Protein AF-A0A951HEY8-F1 (afdb_monomer_lite)

pLDDT: mean 88.31, std 10.32, range [35.22, 95.5]

Structure (mmCIF, N/CA/C/O backbone):
data_AF-A0A951HEY8-F1
#
_entry.id   AF-A0A951HEY8-F1
#
loop_
_atom_site.group_PDB
_atom_site.id
_atom_site.type_symbol
_atom_site.label_atom_id
_atom_site.label_alt_id
_atom_site.label_comp_id
_atom_site.label_asym_id
_atom_site.label_entity_id
_atom_site.label_seq_id
_atom_site.pdbx_PDB_ins_code
_atom_site.Cartn_x
_atom_site.Cartn_y
_atom_site.Cartn_z
_atom_site.occupancy
_atom_site.B_iso_or_equiv
_atom_site.auth_seq_id
_atom_site.auth_comp_id
_atom_site.auth_asym_id
_atom_site.auth_atom_id
_atom_site.pdbx_PDB_model_num
ATOM 1 N N . MET A 1 1 ? -25.423 15.970 8.622 1.00 35.22 1 MET A N 1
ATOM 2 C CA . MET A 1 1 ? -23.977 15.706 8.778 1.00 35.22 1 MET A CA 1
ATOM 3 C C . MET A 1 1 ? -23.556 14.853 7.599 1.00 35.22 1 MET A C 1
ATOM 5 O O . MET A 1 1 ? -24.194 13.835 7.376 1.00 35.22 1 MET A O 1
ATOM 9 N N . ALA A 1 2 ? -22.608 15.305 6.779 1.00 36.78 2 ALA A N 1
ATOM 10 C CA . ALA A 1 2 ? -22.189 14.541 5.608 1.00 36.78 2 ALA A CA 1
ATOM 11 C C . ALA A 1 2 ? -21.497 13.254 6.078 1.00 36.78 2 ALA A C 1
ATOM 13 O O . ALA A 1 2 ? -20.436 13.315 6.695 1.00 36.78 2 ALA A O 1
ATOM 14 N N . THR A 1 3 ? -22.119 12.103 5.829 1.00 42.56 3 THR A N 1
ATOM 15 C CA . THR A 1 3 ? -21.494 10.788 5.981 1.00 42.56 3 THR A CA 1
ATOM 16 C C . THR A 1 3 ? -20.300 10.747 5.042 1.00 42.56 3 THR A C 1
ATOM 18 O O . THR A 1 3 ? -20.460 10.650 3.825 1.00 42.56 3 THR A O 1
ATOM 21 N N . LYS A 1 4 ? -19.099 10.921 5.595 1.00 55.62 4 LYS A N 1
ATOM 22 C CA . LYS A 1 4 ? -17.858 10.828 4.835 1.00 55.62 4 LYS A CA 1
ATOM 23 C C . LYS A 1 4 ? -17.762 9.385 4.344 1.00 55.62 4 LYS A C 1
ATOM 25 O O . LYS A 1 4 ? -17.598 8.481 5.154 1.00 55.62 4 LYS A O 1
ATOM 30 N N . ALA A 1 5 ? -17.970 9.176 3.046 1.00 67.81 5 ALA A N 1
ATOM 31 C CA . ALA A 1 5 ? -17.919 7.846 2.458 1.00 67.81 5 ALA A CA 1
ATOM 32 C C . ALA A 1 5 ? -16.547 7.228 2.754 1.00 67.81 5 ALA A C 1
ATOM 34 O O . ALA A 1 5 ? -15.513 7.859 2.518 1.00 67.81 5 ALA A O 1
ATOM 35 N N . LEU A 1 6 ? -16.550 6.025 3.324 1.00 75.81 6 LEU A N 1
ATOM 36 C CA . LEU A 1 6 ? -15.333 5.263 3.560 1.00 75.81 6 LEU A CA 1
ATOM 37 C C . LEU A 1 6 ? -14.689 4.937 2.209 1.00 75.81 6 LEU A C 1
ATOM 39 O O . LEU A 1 6 ? -15.367 4.560 1.256 1.00 75.81 6 LEU A O 1
ATOM 43 N N . SER A 1 7 ? -13.372 5.110 2.110 1.00 81.31 7 SER A N 1
ATOM 44 C CA . SER A 1 7 ? -12.638 4.883 0.859 1.00 81.31 7 SER A CA 1
ATOM 45 C C . SER A 1 7 ? -12.544 3.395 0.474 1.00 81.31 7 SER A C 1
ATOM 47 O O . SER A 1 7 ? -12.263 3.085 -0.688 1.00 81.31 7 SER A O 1
ATOM 49 N N . PHE A 1 8 ? -12.757 2.482 1.429 1.00 89.62 8 PHE A N 1
ATOM 50 C CA . PHE A 1 8 ? -12.626 1.031 1.265 1.00 89.62 8 PHE A CA 1
ATOM 51 C C . PHE A 1 8 ? -13.694 0.291 2.065 1.00 89.62 8 PHE A C 1
ATOM 53 O O . PHE A 1 8 ? -14.020 0.703 3.180 1.00 89.62 8 PHE A O 1
ATOM 60 N N . ASP A 1 9 ? -14.161 -0.829 1.521 1.00 90.50 9 ASP A N 1
ATOM 61 C CA . ASP A 1 9 ? -15.157 -1.684 2.160 1.00 90.50 9 ASP A CA 1
ATOM 62 C C . ASP A 1 9 ? -14.533 -2.966 2.724 1.00 90.50 9 ASP A C 1
ATOM 64 O O . ASP A 1 9 ? -13.424 -3.378 2.368 1.00 90.50 9 ASP A O 1
ATOM 68 N N . VAL A 1 10 ? -15.256 -3.624 3.631 1.00 93.06 10 VAL A N 1
ATOM 69 C CA . VAL A 1 10 ? -14.845 -4.929 4.156 1.00 93.06 10 VAL A CA 1
ATOM 70 C C . VAL A 1 10 ? -14.821 -5.954 3.025 1.00 93.06 10 VAL A C 1
ATOM 72 O O . VAL A 1 10 ? -15.786 -6.117 2.286 1.00 93.06 10 VAL A O 1
ATOM 75 N N . GLY A 1 11 ? -13.711 -6.677 2.912 1.00 92.31 11 GLY A N 1
ATOM 76 C CA . GLY A 1 11 ? -13.469 -7.647 1.854 1.00 92.31 11 GLY A CA 1
ATOM 77 C C . GLY A 1 11 ? -12.631 -7.112 0.695 1.00 92.31 11 GLY A C 1
ATOM 78 O O . GLY A 1 11 ? -12.090 -7.949 -0.033 1.00 92.31 11 GLY A O 1
ATOM 79 N N . ASP A 1 12 ? -12.457 -5.791 0.568 1.00 92.62 12 ASP A N 1
ATOM 80 C CA . ASP A 1 12 ? -11.638 -5.185 -0.485 1.00 92.62 12 ASP A CA 1
ATOM 81 C C . ASP A 1 12 ? -10.166 -5.593 -0.368 1.00 92.62 12 ASP A C 1
ATOM 83 O O . ASP A 1 12 ? -9.586 -5.673 0.721 1.00 92.62 12 ASP A O 1
ATOM 87 N N . TYR A 1 13 ? -9.535 -5.788 -1.526 1.00 93.44 13 TYR A N 1
ATOM 88 C CA . TYR A 1 13 ? -8.087 -5.897 -1.626 1.00 93.44 13 TYR A CA 1
ATOM 89 C C . TYR A 1 13 ? -7.462 -4.512 -1.782 1.00 93.44 13 TYR A C 1
ATOM 91 O O . TYR A 1 13 ? -7.841 -3.718 -2.649 1.00 93.44 13 TYR A O 1
ATOM 99 N N . VAL A 1 14 ? -6.456 -4.246 -0.957 1.00 93.38 14 VAL A N 1
ATOM 100 C CA . VAL A 1 14 ? -5.753 -2.967 -0.893 1.00 93.38 14 VAL A CA 1
ATOM 101 C C . VAL A 1 14 ? -4.252 -3.177 -0.981 1.00 93.38 14 VAL A C 1
ATOM 103 O O . VAL A 1 14 ? -3.721 -4.205 -0.568 1.00 93.38 14 VAL A O 1
ATOM 106 N N . VAL A 1 15 ? -3.549 -2.184 -1.508 1.00 92.88 15 VAL A N 1
ATOM 107 C CA . VAL A 1 15 ? -2.090 -2.128 -1.503 1.00 92.88 15 VAL A CA 1
ATOM 108 C C . VAL A 1 15 ? -1.655 -1.173 -0.407 1.00 92.88 15 VAL A C 1
ATOM 110 O O . VAL A 1 15 ? -2.048 -0.004 -0.412 1.00 92.88 15 VAL A O 1
ATOM 113 N N . TYR A 1 16 ? -0.818 -1.660 0.501 1.00 91.94 16 TYR A N 1
ATOM 114 C CA . TYR A 1 16 ? -0.153 -0.851 1.512 1.00 91.94 16 TYR A CA 1
ATOM 115 C C . TYR A 1 16 ? 1.345 -0.746 1.182 1.00 91.94 16 TYR A C 1
ATOM 117 O O . TYR A 1 16 ? 1.982 -1.777 0.928 1.00 91.94 16 TYR A O 1
ATOM 125 N N . PRO A 1 17 ? 1.938 0.464 1.163 1.00 88.88 17 PRO A N 1
ATOM 126 C CA . PRO A 1 17 ? 3.358 0.624 0.862 1.00 88.88 17 PRO A CA 1
ATOM 127 C C . PRO A 1 17 ? 4.238 -0.244 1.771 1.00 88.88 17 PRO A C 1
ATOM 129 O O . PRO A 1 17 ? 3.962 -0.386 2.957 1.00 88.88 17 PRO A O 1
ATOM 132 N N . LYS A 1 18 ? 5.310 -0.825 1.223 1.00 85.50 18 LYS A N 1
ATOM 133 C CA . LYS A 1 18 ? 6.223 -1.793 1.876 1.00 85.50 18 LYS A CA 1
ATOM 134 C C . LYS A 1 18 ? 5.661 -3.203 2.114 1.00 85.50 18 LYS A C 1
ATOM 136 O O . LYS A 1 18 ? 6.407 -4.149 1.899 1.00 85.50 18 LYS A O 1
ATOM 141 N N . HIS A 1 19 ? 4.387 -3.356 2.484 1.00 89.25 19 HIS A N 1
ATOM 142 C CA . HIS A 1 19 ? 3.788 -4.671 2.806 1.00 89.25 19 HIS A CA 1
ATOM 143 C C . HIS A 1 19 ? 3.031 -5.322 1.637 1.00 89.25 19 HIS A C 1
ATOM 145 O O . HIS A 1 19 ? 2.741 -6.518 1.651 1.00 89.25 19 HIS A O 1
ATOM 151 N N . GLY A 1 20 ? 2.740 -4.559 0.582 1.00 89.81 20 GLY A N 1
ATOM 152 C CA . GLY A 1 20 ? 2.117 -5.079 -0.630 1.00 89.81 20 GLY A CA 1
ATOM 153 C C . GLY A 1 20 ? 0.609 -5.256 -0.484 1.00 89.81 20 GLY A C 1
ATOM 154 O O . GLY A 1 20 ? -0.073 -4.380 0.044 1.00 89.81 20 GLY A O 1
ATOM 155 N N . VAL A 1 21 ? 0.077 -6.353 -1.025 1.00 93.06 21 VAL A N 1
ATOM 156 C CA . VAL A 1 21 ? -1.370 -6.591 -1.092 1.00 93.06 21 VAL A CA 1
ATOM 157 C C . VAL A 1 21 ? -1.871 -7.167 0.230 1.00 93.06 21 VAL A C 1
ATOM 159 O O . VAL A 1 21 ? -1.384 -8.197 0.697 1.00 93.06 21 VAL A O 1
ATOM 162 N N . GLY A 1 22 ? -2.870 -6.509 0.805 1.00 94.06 22 GLY A N 1
ATOM 163 C CA . GLY A 1 22 ? -3.631 -6.971 1.956 1.00 94.06 22 GLY A CA 1
ATOM 164 C C . GLY A 1 22 ? -5.128 -6.953 1.668 1.00 94.06 22 GLY A C 1
ATOM 165 O O . GLY A 1 22 ? -5.576 -6.420 0.651 1.00 94.06 22 GLY A O 1
ATOM 166 N N . ARG A 1 23 ? -5.908 -7.535 2.575 1.00 94.75 23 ARG A N 1
ATOM 167 C CA . ARG A 1 23 ? -7.373 -7.542 2.513 1.00 94.75 23 ARG A CA 1
ATOM 168 C C . ARG A 1 23 ? -7.958 -6.838 3.726 1.00 94.75 23 ARG A C 1
ATOM 170 O O . ARG A 1 23 ? -7.496 -7.078 4.843 1.00 94.75 23 ARG A O 1
ATOM 177 N N . VAL A 1 24 ? -8.967 -5.999 3.519 1.00 94.94 24 VAL A N 1
ATOM 178 C CA . VAL A 1 24 ? -9.742 -5.401 4.612 1.00 94.94 24 VAL A CA 1
ATOM 179 C C . VAL A 1 24 ? -10.604 -6.495 5.234 1.00 94.94 24 VAL A C 1
ATOM 181 O O . VAL A 1 24 ? -11.449 -7.081 4.561 1.00 94.94 24 VAL A O 1
ATOM 184 N N . ILE A 1 25 ? -10.373 -6.799 6.506 1.00 95.50 25 ILE A N 1
ATOM 185 C CA . ILE A 1 25 ? -11.117 -7.830 7.241 1.00 95.50 25 ILE A CA 1
ATOM 186 C C . ILE A 1 25 ? -12.316 -7.232 7.961 1.00 95.50 25 ILE A C 1
ATOM 188 O O . ILE A 1 25 ? -13.378 -7.842 7.983 1.00 95.50 25 ILE A O 1
ATOM 192 N N . GLU A 1 26 ? -12.149 -6.047 8.541 1.00 94.00 26 GLU A N 1
ATOM 193 C CA . GLU A 1 26 ? -13.204 -5.360 9.277 1.00 94.00 26 GLU A CA 1
ATOM 194 C C . GLU A 1 26 ? -12.906 -3.860 9.396 1.00 94.00 26 GLU A C 1
ATOM 196 O O . GLU A 1 26 ? -11.761 -3.413 9.242 1.00 94.00 26 GLU A O 1
ATOM 201 N N . LEU A 1 27 ? -13.957 -3.098 9.695 1.00 92.88 27 LEU A N 1
ATOM 202 C CA . LEU A 1 27 ? -13.870 -1.716 10.144 1.00 92.88 27 LEU A CA 1
ATOM 203 C C . LEU A 1 27 ? -14.166 -1.686 11.646 1.00 92.88 27 LEU A C 1
ATOM 205 O O . LEU A 1 27 ? -15.256 -2.059 12.075 1.00 92.88 27 LEU A O 1
ATOM 209 N N . GLN A 1 28 ? -13.192 -1.260 12.441 1.00 92.19 28 GLN A N 1
ATOM 210 C CA . GLN A 1 28 ? -13.267 -1.273 13.897 1.00 92.19 28 GLN A CA 1
ATOM 211 C C . GLN A 1 28 ? -13.368 0.158 14.436 1.00 92.19 28 GLN A C 1
ATOM 213 O O . GLN A 1 28 ? -12.539 0.999 14.105 1.00 92.19 28 GLN A O 1
ATOM 218 N N . SER A 1 29 ? -14.349 0.435 15.299 1.00 91.00 29 SER A N 1
ATOM 219 C CA . SER A 1 29 ? -14.409 1.680 16.080 1.00 91.00 29 SER A CA 1
ATOM 220 C C . SER A 1 29 ? -13.825 1.420 17.470 1.00 91.00 29 SER A C 1
ATOM 222 O O . SER A 1 29 ? -14.232 0.476 18.147 1.00 91.00 29 SER A O 1
ATOM 224 N N . THR A 1 30 ? -12.818 2.183 17.889 1.00 88.62 30 THR A N 1
ATOM 225 C CA . THR A 1 30 ? -12.138 2.003 19.182 1.00 88.62 30 THR A CA 1
ATOM 226 C C . THR A 1 30 ? -11.893 3.351 19.840 1.00 88.62 30 THR A C 1
ATOM 228 O O . THR A 1 30 ? -11.458 4.291 19.179 1.00 88.62 30 THR A O 1
ATOM 231 N N . ASP A 1 31 ? -12.147 3.434 21.145 1.00 89.56 31 ASP A N 1
ATOM 232 C CA . ASP A 1 31 ? -11.755 4.587 21.951 1.00 89.56 31 ASP A CA 1
ATOM 233 C C . ASP A 1 31 ? -10.281 4.462 22.354 1.00 89.56 31 ASP A C 1
ATOM 235 O O . ASP A 1 31 ? -9.874 3.486 22.989 1.00 89.56 31 ASP A O 1
ATOM 239 N N . ILE A 1 32 ? -9.463 5.424 21.932 1.00 84.62 32 ILE A N 1
ATOM 240 C CA . ILE A 1 32 ? -8.041 5.495 22.268 1.00 84.62 32 ILE A CA 1
ATOM 241 C C . ILE A 1 32 ? -7.783 6.879 22.854 1.00 84.62 32 ILE A C 1
ATOM 243 O O . ILE A 1 32 ? -7.916 7.888 22.163 1.00 84.62 32 ILE A O 1
ATOM 247 N N . ALA A 1 33 ? -7.382 6.919 24.127 1.00 86.81 33 ALA A N 1
ATOM 248 C CA . ALA A 1 33 ? -7.111 8.152 24.870 1.00 86.81 33 ALA A CA 1
ATOM 249 C C . ALA A 1 33 ? -8.305 9.135 24.909 1.00 86.81 33 A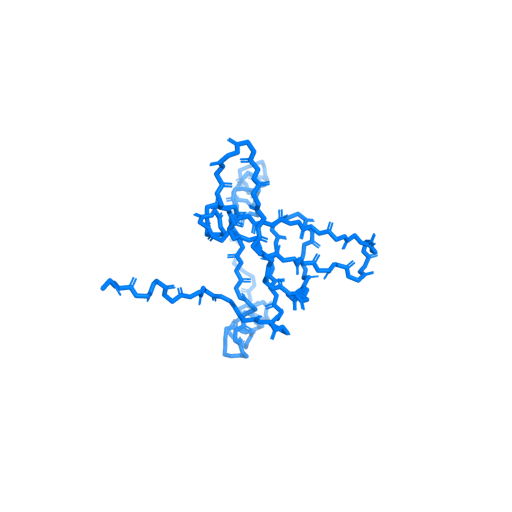LA A C 1
ATOM 251 O O . ALA A 1 33 ? -8.106 10.348 24.836 1.00 86.81 33 ALA A O 1
ATOM 252 N N . GLY A 1 34 ? -9.538 8.619 25.012 1.00 87.62 34 GLY A N 1
ATOM 253 C CA . GLY A 1 34 ? -10.762 9.428 25.061 1.00 87.62 34 GLY A CA 1
ATOM 254 C C . GLY A 1 34 ? -11.208 9.973 23.703 1.00 87.62 34 GLY A C 1
ATOM 255 O O . GLY A 1 34 ? -12.080 10.839 23.645 1.00 87.62 34 GLY A O 1
ATOM 256 N N . MET A 1 35 ? -10.587 9.511 22.613 1.00 86.75 35 MET A N 1
ATOM 257 C CA . MET A 1 35 ? -10.992 9.818 21.247 1.00 86.75 35 MET A CA 1
ATOM 258 C C . MET A 1 35 ? -11.506 8.555 20.566 1.00 86.75 35 MET A C 1
ATOM 260 O O . MET A 1 35 ? -10.788 7.560 20.449 1.00 86.75 35 MET A O 1
ATOM 264 N N . GLN A 1 36 ? -12.720 8.632 20.028 1.00 87.62 36 GLN A N 1
ATOM 265 C CA . GLN A 1 36 ? -13.287 7.572 19.209 1.00 87.62 36 GLN A CA 1
ATOM 266 C C . GLN A 1 36 ? -12.659 7.598 17.809 1.00 87.62 36 GLN A C 1
ATOM 268 O O . GLN A 1 36 ? -12.788 8.576 17.068 1.00 87.62 36 GLN A O 1
ATOM 273 N N . LEU A 1 37 ? -11.957 6.523 17.450 1.00 89.94 37 LEU A N 1
ATOM 274 C CA . LEU A 1 37 ? -11.268 6.366 16.172 1.00 89.94 37 LEU A CA 1
ATOM 275 C C . LEU A 1 37 ? -11.843 5.188 15.391 1.00 89.94 37 LEU A C 1
ATOM 277 O O . LEU A 1 37 ? -12.027 4.099 15.928 1.00 89.94 37 LEU A O 1
ATOM 281 N N . GLU A 1 38 ? -12.058 5.393 14.096 1.00 91.19 38 GLU A N 1
ATOM 282 C CA . GLU A 1 38 ? -12.361 4.318 13.154 1.00 91.19 3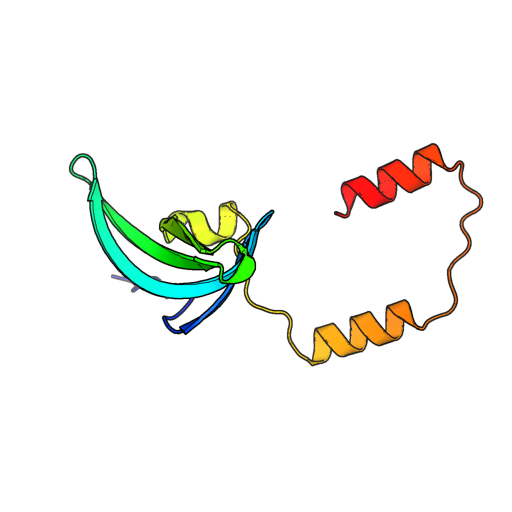8 GLU A CA 1
ATOM 283 C C . GLU A 1 38 ? -11.073 3.822 12.491 1.00 91.19 38 GLU A C 1
ATOM 285 O O . GLU A 1 38 ? -10.252 4.607 12.000 1.00 91.19 38 GLU A O 1
ATOM 290 N N . LEU A 1 39 ? -10.891 2.506 12.477 1.00 92.69 39 LEU A N 1
ATOM 291 C CA . LEU A 1 39 ? -9.688 1.816 12.037 1.00 92.69 39 LEU A CA 1
ATOM 292 C C . LEU A 1 39 ? -10.056 0.763 10.983 1.00 92.69 39 LEU A C 1
ATOM 294 O O . LEU A 1 39 ? -10.913 -0.086 11.216 1.00 92.69 39 LEU A O 1
ATOM 298 N N . TYR A 1 40 ? -9.356 0.758 9.851 1.00 93.94 40 TYR A N 1
ATOM 299 C CA . TYR A 1 40 ? -9.325 -0.387 8.945 1.00 93.94 40 TYR A CA 1
ATOM 300 C C . TYR A 1 40 ? -8.431 -1.476 9.528 1.00 93.94 40 TYR A C 1
ATOM 302 O O . TYR A 1 40 ? -7.267 -1.214 9.847 1.00 93.94 40 TYR A O 1
ATOM 310 N N . VAL A 1 41 ? -8.938 -2.701 9.611 1.00 94.56 41 VAL A N 1
ATOM 311 C CA . VAL A 1 41 ? -8.146 -3.876 9.983 1.00 94.56 41 VAL A CA 1
ATOM 312 C C . VAL A 1 41 ? -7.766 -4.625 8.711 1.00 94.56 41 VAL A C 1
ATOM 314 O O . VAL A 1 41 ? -8.612 -5.201 8.030 1.00 94.56 41 VAL A O 1
ATOM 317 N N . LEU A 1 42 ? -6.479 -4.606 8.379 1.00 94.50 42 LEU A N 1
ATOM 318 C CA . LEU A 1 42 ? -5.923 -5.228 7.182 1.00 94.50 42 LEU A CA 1
ATOM 319 C C . LEU A 1 42 ? -5.209 -6.525 7.536 1.00 94.50 42 LEU A C 1
ATOM 321 O O . LEU A 1 42 ? -4.421 -6.561 8.482 1.00 94.50 42 LEU A O 1
ATOM 325 N N . ARG A 1 43 ? -5.408 -7.567 6.731 1.00 94.44 43 ARG A N 1
ATOM 326 C CA . ARG A 1 43 ? -4.665 -8.827 6.820 1.00 94.44 43 ARG A CA 1
ATOM 327 C C . ARG A 1 43 ? -3.746 -8.983 5.618 1.00 94.44 43 ARG A C 1
ATOM 329 O O . ARG A 1 43 ? -4.203 -8.944 4.477 1.00 94.44 43 ARG A O 1
ATOM 336 N N . PHE A 1 44 ? -2.467 -9.222 5.887 1.00 94.19 44 PHE A N 1
ATOM 337 C CA . PHE A 1 44 ? -1.467 -9.563 4.879 1.00 94.19 44 PHE A CA 1
ATOM 338 C C . PHE A 1 44 ? -1.164 -11.057 4.977 1.00 94.19 44 PHE A C 1
ATOM 340 O O . PHE A 1 44 ? -0.543 -11.512 5.939 1.00 94.19 44 PHE A O 1
ATOM 347 N N . GLU A 1 45 ? -1.617 -11.840 3.997 1.00 88.44 45 GLU A N 1
ATOM 348 C CA . GLU A 1 45 ? -1.488 -13.305 4.029 1.00 8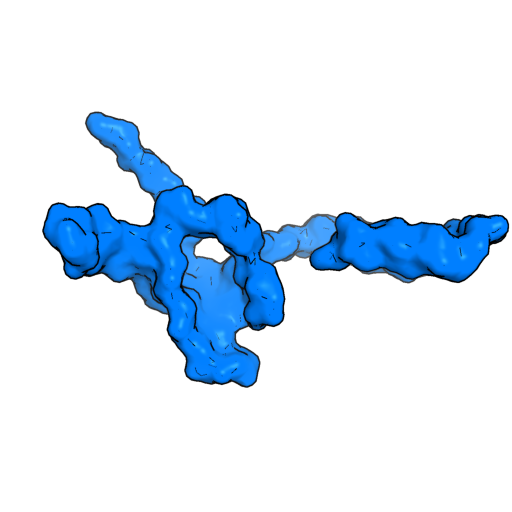8.44 45 GLU A CA 1
ATOM 349 C C . GLU A 1 45 ? -0.027 -13.760 3.982 1.00 88.44 45 GLU A C 1
ATOM 351 O O . GLU A 1 45 ? 0.370 -14.643 4.743 1.00 88.44 45 GLU A O 1
ATOM 356 N N . LYS A 1 46 ? 0.791 -13.103 3.151 1.00 85.94 46 LYS A N 1
ATOM 357 C CA . LYS A 1 46 ? 2.208 -13.440 2.962 1.00 85.94 46 LYS A CA 1
ATOM 358 C C . LYS A 1 46 ? 3.025 -13.310 4.251 1.00 85.94 46 LYS A C 1
ATOM 360 O O . LYS A 1 46 ? 3.837 -14.177 4.550 1.00 85.94 46 LYS A O 1
ATOM 365 N N . GLU A 1 47 ? 2.801 -12.241 5.010 1.00 90.00 47 GLU A N 1
ATOM 366 C CA . GLU A 1 47 ? 3.535 -11.943 6.250 1.00 90.00 47 GLU A CA 1
ATOM 367 C C . GLU A 1 47 ? 2.815 -12.478 7.500 1.00 90.00 47 GLU A C 1
ATOM 369 O O . GLU A 1 47 ? 3.326 -12.353 8.610 1.00 90.00 47 GLU A O 1
ATOM 374 N N . LYS A 1 48 ? 1.615 -13.064 7.342 1.00 90.25 48 LYS A N 1
ATOM 375 C CA . LYS A 1 48 ? 0.702 -13.451 8.437 1.00 90.25 48 LYS A CA 1
ATOM 376 C C . LYS A 1 48 ? 0.454 -12.322 9.451 1.00 90.25 48 LYS A C 1
ATOM 378 O O . LYS A 1 48 ? 0.121 -12.580 10.610 1.00 90.25 48 LYS A O 1
ATOM 383 N N . MET A 1 49 ? 0.562 -11.076 9.001 1.00 92.56 49 MET A N 1
ATOM 384 C CA . MET A 1 49 ? 0.480 -9.871 9.820 1.00 92.56 49 MET A CA 1
ATOM 385 C C . MET A 1 49 ? -0.910 -9.234 9.719 1.00 92.56 49 MET A C 1
ATOM 387 O O . MET A 1 49 ? -1.551 -9.279 8.666 1.00 92.56 49 MET A O 1
ATOM 391 N N . THR A 1 50 ? -1.366 -8.620 10.812 1.00 93.44 50 THR A N 1
ATOM 392 C CA . THR A 1 50 ? -2.573 -7.787 10.838 1.00 93.44 50 THR A CA 1
ATOM 393 C C . THR A 1 50 ? -2.187 -6.355 11.193 1.00 93.44 50 THR A C 1
ATOM 395 O O . THR A 1 50 ? -1.542 -6.132 12.216 1.00 93.44 50 THR A O 1
ATOM 398 N N . LEU A 1 51 ? -2.578 -5.392 10.362 1.00 92.44 51 LEU A N 1
ATOM 399 C CA . LEU A 1 51 ? -2.292 -3.968 10.544 1.00 92.44 51 LEU A CA 1
ATOM 400 C C . LEU A 1 51 ? -3.599 -3.213 10.809 1.00 92.44 51 LEU A C 1
ATOM 402 O O . LEU A 1 51 ? -4.615 -3.511 10.186 1.00 92.44 51 LEU A O 1
ATOM 406 N N . ARG A 1 52 ? -3.571 -2.218 11.699 1.00 92.75 52 ARG A N 1
ATOM 407 C CA . ARG A 1 52 ? -4.704 -1.317 11.944 1.00 92.75 52 ARG A CA 1
ATOM 408 C C . ARG A 1 52 ? -4.360 0.082 11.455 1.00 92.75 52 ARG A C 1
ATOM 410 O O . ARG A 1 52 ? -3.371 0.656 11.908 1.00 92.75 52 ARG A O 1
ATOM 417 N N . VAL A 1 53 ? -5.158 0.620 10.538 1.00 91.25 53 VAL A N 1
ATOM 418 C CA . VAL A 1 53 ? -4.918 1.931 9.919 1.00 91.25 53 VAL A CA 1
ATOM 419 C C . VAL A 1 53 ? -6.109 2.844 10.185 1.00 91.25 53 VAL A C 1
ATOM 421 O O . VAL A 1 53 ? -7.212 2.510 9.763 1.00 91.25 53 VAL A O 1
ATOM 424 N N . PRO A 1 54 ? -5.922 4.007 10.829 1.00 91.94 54 PRO A N 1
ATOM 425 C CA . PRO A 1 54 ? -6.989 4.990 10.979 1.00 91.94 54 PRO A CA 1
ATOM 426 C C . PRO A 1 54 ? -7.578 5.414 9.633 1.00 91.94 54 PRO A C 1
ATOM 428 O O . PRO A 1 54 ? -6.832 5.758 8.710 1.00 91.94 54 PRO A O 1
ATOM 431 N N . THR A 1 55 ? -8.908 5.424 9.523 1.00 90.75 55 THR A N 1
ATOM 432 C CA . THR A 1 55 ? -9.613 5.738 8.266 1.00 90.75 55 THR A CA 1
ATOM 433 C C . THR A 1 55 ? -9.232 7.119 7.731 1.00 90.75 55 THR A C 1
ATOM 435 O O . THR A 1 55 ? -9.043 7.298 6.529 1.00 90.75 55 THR A O 1
ATOM 438 N N . ASN A 1 56 ? -9.006 8.082 8.629 1.00 87.75 56 ASN A N 1
ATOM 439 C CA . ASN A 1 56 ? -8.573 9.443 8.309 1.00 87.75 56 ASN A CA 1
ATOM 440 C C . ASN A 1 56 ? -7.138 9.555 7.760 1.00 87.75 56 ASN A C 1
ATOM 442 O O . ASN A 1 56 ? -6.801 10.588 7.184 1.00 87.75 56 ASN A O 1
ATOM 446 N N . LYS A 1 57 ?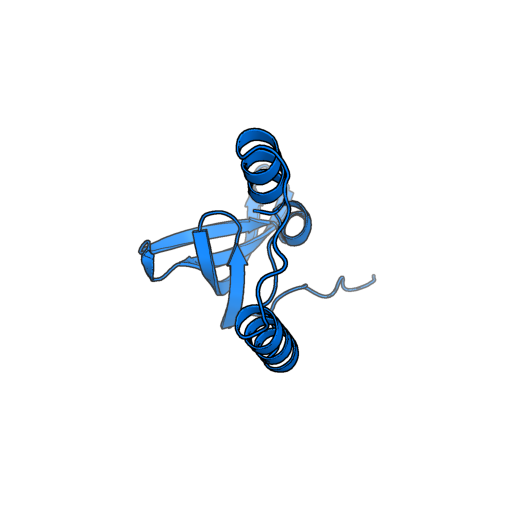 -6.294 8.531 7.936 1.00 87.25 57 LYS A N 1
ATOM 447 C CA . LYS A 1 57 ? -4.900 8.504 7.464 1.00 87.25 57 LYS A CA 1
ATOM 448 C C . LYS A 1 57 ? -4.672 7.548 6.295 1.00 87.25 57 LYS A C 1
ATOM 450 O O . LYS A 1 57 ? -3.559 7.500 5.789 1.00 87.25 57 LYS A O 1
ATOM 455 N N . ALA A 1 58 ? -5.689 6.814 5.844 1.00 87.19 58 ALA A N 1
ATOM 456 C CA . ALA A 1 58 ? -5.541 5.807 4.793 1.00 87.19 58 ALA A CA 1
ATOM 457 C C . ALA A 1 58 ? -4.882 6.359 3.510 1.00 87.19 58 ALA A C 1
ATOM 459 O O . ALA A 1 58 ? -3.942 5.760 2.990 1.00 87.19 58 ALA A O 1
ATOM 460 N N . GLU A 1 59 ? -5.303 7.532 3.036 1.00 87.00 59 GLU A N 1
ATOM 461 C CA . GLU A 1 59 ? -4.714 8.152 1.840 1.00 87.00 59 GLU A CA 1
ATOM 462 C C . GLU A 1 59 ? -3.292 8.674 2.086 1.00 87.00 59 GLU A C 1
ATOM 464 O O . GLU A 1 59 ? -2.412 8.490 1.245 1.00 87.00 59 GLU A O 1
ATOM 469 N N . SER A 1 60 ? -3.029 9.274 3.253 1.00 87.81 60 SER A N 1
ATOM 470 C CA . SER A 1 60 ? -1.722 9.870 3.559 1.00 87.81 60 SER A CA 1
ATOM 471 C C . SER A 1 60 ? -0.623 8.834 3.784 1.00 87.81 60 SER A C 1
ATOM 473 O O . SER A 1 60 ? 0.539 9.108 3.490 1.00 87.81 60 SER A O 1
ATOM 475 N N . VAL A 1 61 ? -0.975 7.629 4.243 1.00 88.38 61 VAL A N 1
ATOM 476 C CA . VAL A 1 61 ? -0.034 6.497 4.331 1.00 88.38 61 VAL A CA 1
ATOM 477 C C . VAL A 1 61 ? 0.153 5.771 2.995 1.00 88.38 61 VAL A C 1
ATOM 479 O O . VAL A 1 61 ? 0.904 4.802 2.931 1.00 88.38 61 VAL A O 1
ATOM 482 N N . GLY A 1 62 ? -0.510 6.226 1.926 1.00 87.75 62 GLY A N 1
ATOM 483 C CA . GLY A 1 62 ? -0.381 5.668 0.581 1.00 87.75 62 GLY A CA 1
ATOM 484 C C . GLY A 1 62 ? -1.160 4.371 0.357 1.00 87.75 62 GLY A C 1
ATOM 485 O O . GLY A 1 62 ? -0.814 3.617 -0.559 1.00 87.75 62 GLY A O 1
ATOM 486 N N . MET A 1 63 ? -2.190 4.100 1.167 1.00 91.31 63 MET A N 1
ATOM 487 C CA . MET A 1 63 ? -3.085 2.959 0.964 1.00 91.31 63 MET A CA 1
ATOM 488 C C . MET A 1 63 ? -3.922 3.171 -0.300 1.00 91.31 63 MET A C 1
ATOM 490 O O . MET A 1 63 ? -4.534 4.224 -0.481 1.00 91.31 63 MET A O 1
ATOM 494 N N . ARG A 1 64 ? -3.942 2.182 -1.198 1.00 92.06 64 ARG A N 1
ATOM 495 C CA . ARG A 1 64 ? -4.587 2.306 -2.517 1.00 92.06 64 ARG A CA 1
ATOM 496 C C . ARG A 1 64 ? -5.379 1.061 -2.889 1.00 92.06 64 ARG A C 1
ATOM 498 O O . ARG A 1 64 ? -5.063 -0.036 -2.438 1.00 92.06 64 ARG A O 1
ATOM 505 N N . LYS A 1 65 ? -6.386 1.228 -3.752 1.00 91.12 65 LYS A N 1
ATOM 506 C CA . LYS A 1 65 ? -7.091 0.101 -4.381 1.00 91.12 65 LYS A CA 1
ATOM 507 C C . LYS A 1 65 ? -6.174 -0.617 -5.372 1.00 91.12 65 LYS A C 1
ATOM 509 O O . LYS A 1 65 ? -5.185 -0.049 -5.849 1.00 91.12 65 LYS A O 1
ATOM 514 N N . LEU A 1 66 ? -6.510 -1.867 -5.681 1.00 91.00 66 LEU A N 1
ATOM 515 C CA . LEU A 1 66 ? -5.868 -2.590 -6.774 1.00 91.00 66 LEU A CA 1
ATOM 516 C C . LEU A 1 66 ? -6.044 -1.845 -8.104 1.00 91.00 66 LEU A C 1
ATOM 518 O O . LEU A 1 66 ? -7.007 -1.107 -8.315 1.00 91.00 66 LEU A O 1
ATOM 522 N N . SER A 1 67 ? -5.078 -2.037 -9.001 1.00 90.69 67 SER A N 1
ATOM 523 C CA . SER A 1 67 ? -5.166 -1.494 -10.356 1.00 90.69 67 SER A CA 1
ATOM 524 C C . SER A 1 67 ? -6.253 -2.215 -11.146 1.00 90.69 67 SER A C 1
ATOM 526 O O . SER A 1 67 ? -6.455 -3.413 -10.972 1.00 90.69 67 SER A O 1
ATOM 528 N N . SER A 1 68 ? -6.930 -1.483 -12.029 1.00 92.94 68 SER A N 1
ATOM 529 C CA . SER A 1 68 ? -7.915 -2.071 -12.939 1.00 92.94 68 SER A CA 1
ATOM 530 C C . SER A 1 68 ? -7.244 -2.928 -14.015 1.00 92.94 68 SER A C 1
ATOM 532 O O . SER A 1 68 ? -6.085 -2.690 -14.371 1.00 92.94 68 SER A O 1
ATOM 534 N N . ASP A 1 69 ? -7.998 -3.855 -14.608 1.00 93.06 69 ASP A N 1
ATOM 535 C CA . ASP A 1 69 ? -7.518 -4.673 -15.729 1.00 93.06 69 ASP A CA 1
ATOM 536 C C . ASP A 1 69 ? -7.027 -3.819 -16.901 1.00 93.06 69 ASP A C 1
ATOM 538 O O . ASP A 1 69 ? -6.009 -4.128 -17.518 1.00 93.06 69 ASP A O 1
ATOM 542 N N . LYS A 1 70 ? -7.693 -2.689 -17.166 1.00 94.81 70 LYS A N 1
ATOM 543 C CA . LYS A 1 70 ? -7.274 -1.732 -18.198 1.00 94.81 70 LYS A CA 1
ATOM 544 C C . LYS A 1 70 ? -5.881 -1.170 -17.906 1.00 94.81 70 LYS A C 1
ATOM 546 O O . LYS A 1 70 ? -5.008 -1.203 -18.770 1.00 94.81 70 LYS A O 1
ATOM 551 N N . THR A 1 71 ? -5.652 -0.706 -16.677 1.00 92.88 71 THR A N 1
ATOM 552 C CA . THR A 1 71 ? -4.338 -0.210 -16.237 1.00 92.88 71 THR A CA 1
ATOM 553 C C . THR A 1 71 ? -3.275 -1.306 -16.350 1.00 92.88 71 THR A C 1
ATOM 555 O O . THR A 1 71 ? -2.145 -1.042 -16.763 1.00 92.88 71 THR A O 1
ATOM 558 N N . MET A 1 72 ? -3.636 -2.553 -16.033 1.00 93.50 72 MET A N 1
ATOM 559 C CA . MET A 1 72 ? -2.732 -3.696 -16.153 1.00 93.50 72 MET A CA 1
ATOM 560 C C . MET A 1 72 ? -2.373 -3.995 -17.617 1.00 93.50 72 MET A C 1
ATOM 562 O O . MET A 1 72 ? -1.206 -4.233 -17.933 1.00 93.50 72 MET A O 1
ATOM 566 N N . GLN A 1 73 ? -3.338 -3.934 -18.536 1.00 95.12 73 GLN A N 1
ATOM 567 C CA . GLN A 1 73 ? -3.098 -4.114 -19.971 1.00 95.12 73 GLN A CA 1
ATOM 568 C C . GLN A 1 73 ? -2.191 -3.019 -20.551 1.00 95.12 73 GLN A C 1
ATOM 570 O O . GLN A 1 73 ? -1.268 -3.321 -21.314 1.00 95.12 73 GLN A O 1
ATOM 575 N N . GLU A 1 74 ? -2.403 -1.760 -20.165 1.00 95.06 74 GLU A N 1
ATOM 576 C CA . GLU A 1 74 ? -1.545 -0.632 -20.556 1.00 95.06 74 GLU A CA 1
ATOM 577 C C . GLU A 1 74 ? -0.106 -0.813 -20.042 1.00 95.06 74 GLU A C 1
ATOM 579 O O . GLU A 1 74 ? 0.862 -0.630 -20.793 1.00 95.06 74 GLU A O 1
ATOM 584 N N . ALA A 1 75 ? 0.049 -1.257 -18.790 1.00 93.94 75 ALA A N 1
ATOM 585 C CA . ALA A 1 75 ? 1.350 -1.576 -18.208 1.00 93.94 75 ALA A CA 1
ATOM 586 C C . ALA A 1 75 ? 2.045 -2.721 -18.967 1.00 93.94 75 ALA A C 1
ATOM 588 O O . ALA A 1 75 ? 3.204 -2.579 -19.360 1.00 93.94 75 ALA A O 1
ATOM 589 N N . LEU A 1 76 ? 1.341 -3.823 -19.256 1.00 94.56 76 LEU A N 1
ATOM 590 C CA . LEU A 1 76 ? 1.885 -4.946 -20.032 1.00 94.56 76 LEU A CA 1
ATOM 591 C C . LEU A 1 76 ? 2.293 -4.531 -21.447 1.00 94.56 76 LEU A C 1
ATOM 593 O O . LEU A 1 76 ? 3.331 -4.971 -21.940 1.00 94.56 76 LEU A O 1
ATOM 597 N N . THR A 1 77 ? 1.503 -3.678 -22.094 1.00 95.06 77 THR A N 1
ATOM 598 C CA . THR A 1 77 ? 1.810 -3.156 -23.433 1.00 95.06 77 THR A CA 1
ATOM 599 C C . THR A 1 77 ? 3.084 -2.316 -23.406 1.00 95.06 77 THR A C 1
ATOM 601 O O . THR A 1 77 ? 3.966 -2.495 -24.245 1.00 95.06 77 THR A O 1
ATOM 604 N N . THR A 1 78 ? 3.222 -1.455 -22.396 1.00 92.12 78 THR A N 1
ATOM 605 C CA . THR A 1 78 ? 4.420 -0.629 -22.197 1.00 92.12 78 THR A CA 1
ATOM 606 C C . THR A 1 78 ? 5.660 -1.487 -21.940 1.00 92.12 78 THR A C 1
ATOM 608 O O . THR A 1 78 ? 6.710 -1.235 -22.528 1.00 92.12 78 THR A O 1
ATOM 611 N N . LEU A 1 79 ? 5.540 -2.529 -21.110 1.00 91.31 79 LEU A N 1
ATOM 612 C CA . LEU A 1 79 ? 6.640 -3.440 -20.770 1.00 91.31 79 LEU A CA 1
ATOM 613 C C . LEU A 1 79 ? 7.082 -4.324 -21.946 1.00 91.31 79 LEU A C 1
ATOM 615 O O . LEU A 1 79 ? 8.264 -4.637 -22.057 1.00 91.31 79 LEU A O 1
ATOM 619 N N . LYS A 1 80 ? 6.155 -4.712 -22.832 1.00 93.81 80 LYS A N 1
ATOM 620 C CA . LYS A 1 80 ? 6.452 -5.470 -24.064 1.00 93.81 80 LYS A CA 1
ATOM 621 C C . LYS A 1 80 ? 7.013 -4.595 -25.194 1.00 93.81 80 LYS A C 1
ATOM 623 O O . LYS A 1 80 ? 7.506 -5.125 -26.188 1.00 93.81 80 LYS A O 1
ATOM 628 N N . GLY A 1 81 ? 6.905 -3.272 -25.077 1.00 92.31 81 GLY A N 1
ATOM 629 C CA . GLY A 1 81 ? 7.404 -2.324 -26.068 1.00 92.31 81 GLY A CA 1
ATOM 630 C C . GLY A 1 81 ? 8.930 -2.335 -26.195 1.00 92.31 81 GLY A C 1
ATOM 631 O O . GLY A 1 81 ? 9.657 -2.790 -25.313 1.00 92.31 81 GLY A O 1
ATOM 632 N N . LYS A 1 82 ? 9.448 -1.793 -27.305 1.00 89.38 82 LYS A N 1
ATOM 633 C CA . LYS A 1 82 ? 10.901 -1.666 -27.496 1.00 89.38 82 LYS A CA 1
ATOM 634 C C . LYS A 1 82 ? 11.501 -0.738 -26.426 1.00 89.38 82 LYS A C 1
ATOM 636 O O . LYS A 1 82 ? 10.993 0.373 -26.242 1.00 89.38 82 LYS A O 1
ATOM 641 N N . PRO A 1 83 ? 12.604 -1.131 -25.763 1.00 86.50 83 PRO A N 1
ATOM 642 C CA . PRO A 1 83 ? 13.222 -0.305 -24.737 1.00 86.50 83 PRO A CA 1
ATOM 643 C C . PRO A 1 83 ? 13.764 0.994 -25.339 1.00 86.50 83 PRO A C 1
ATOM 645 O O . PRO A 1 83 ? 14.471 0.997 -26.348 1.00 86.50 83 PRO A O 1
ATOM 648 N N . ARG A 1 84 ? 13.471 2.121 -24.685 1.00 84.00 84 ARG A N 1
ATOM 649 C CA . ARG A 1 84 ? 14.072 3.415 -25.025 1.00 84.00 84 ARG A CA 1
ATOM 650 C C . ARG A 1 84 ? 15.474 3.502 -24.425 1.00 84.00 84 ARG A C 1
ATOM 652 O O . ARG A 1 84 ? 15.632 3.677 -23.217 1.00 84.00 84 ARG A O 1
ATOM 659 N N . ILE A 1 85 ? 16.493 3.390 -25.273 1.00 83.25 85 ILE A N 1
ATOM 660 C CA . ILE A 1 85 ? 17.897 3.471 -24.858 1.00 83.25 85 ILE A CA 1
ATOM 661 C C . ILE A 1 85 ? 18.245 4.929 -24.530 1.00 83.25 85 ILE A C 1
ATOM 663 O O . ILE A 1 85 ? 18.328 5.774 -25.419 1.00 83.25 85 ILE A O 1
ATOM 667 N N . LYS A 1 86 ? 18.484 5.223 -23.247 1.00 83.56 86 LYS A N 1
ATOM 668 C CA . LYS A 1 86 ? 19.086 6.489 -22.801 1.00 83.56 86 LYS A CA 1
ATOM 669 C C . LYS A 1 86 ? 20.606 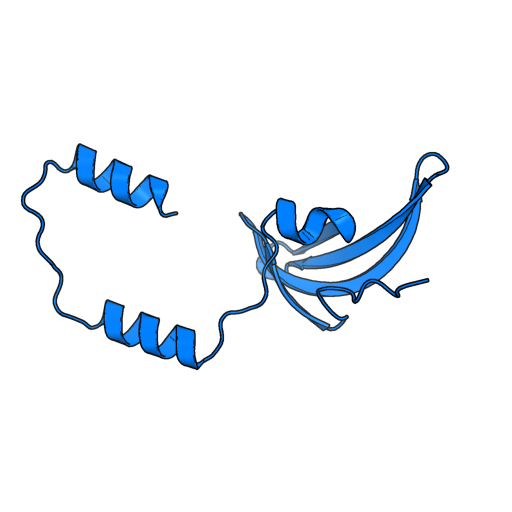6.332 -22.681 1.00 83.56 86 LYS A C 1
ATOM 671 O O . LYS A 1 86 ? 21.071 5.453 -21.959 1.00 83.56 86 LYS A O 1
ATOM 676 N N . ARG A 1 87 ? 21.371 7.220 -23.328 1.00 84.44 87 ARG A N 1
ATOM 677 C CA . ARG A 1 87 ? 22.849 7.302 -23.251 1.00 84.44 87 ARG A CA 1
ATOM 678 C C . ARG A 1 87 ? 23.342 8.151 -22.065 1.00 84.44 87 ARG A C 1
ATOM 680 O O . ARG A 1 87 ? 24.318 8.880 -22.181 1.00 84.44 87 ARG A O 1
ATOM 687 N N . THR A 1 88 ? 22.633 8.117 -20.939 1.00 87.12 88 THR A N 1
ATOM 688 C CA . THR A 1 88 ? 23.039 8.801 -19.703 1.00 87.12 88 THR A CA 1
ATOM 689 C C . THR A 1 88 ? 23.842 7.863 -18.806 1.00 87.12 88 THR A C 1
ATOM 691 O O . THR A 1 88 ? 23.650 6.647 -18.848 1.00 87.12 88 THR A O 1
ATOM 694 N N . MET A 1 89 ? 24.734 8.434 -17.986 1.00 93.31 89 MET A N 1
ATOM 695 C CA . MET A 1 89 ? 25.510 7.682 -16.994 1.00 93.31 89 MET A CA 1
ATOM 696 C C . MET A 1 89 ? 24.594 6.845 -16.097 1.00 93.31 89 MET A C 1
ATOM 698 O O . MET A 1 89 ? 23.514 7.295 -15.705 1.00 93.31 89 MET A O 1
ATOM 702 N N . TRP A 1 90 ? 25.051 5.637 -15.758 1.00 89.81 90 TRP A N 1
ATOM 703 C CA . TRP A 1 90 ? 24.302 4.688 -14.935 1.00 89.81 90 TRP A CA 1
ATOM 704 C C . TRP A 1 90 ? 23.820 5.305 -13.620 1.00 89.81 90 TRP A C 1
ATOM 706 O O . TRP A 1 90 ? 22.649 5.160 -13.292 1.00 89.81 90 TRP A O 1
ATOM 716 N N . SER A 1 91 ? 24.677 6.054 -12.919 1.00 93.44 91 SER A N 1
ATOM 717 C CA . SER A 1 91 ? 24.332 6.703 -11.646 1.00 93.44 91 SER A CA 1
ATOM 718 C C . SER A 1 91 ? 23.077 7.570 -11.752 1.00 93.44 91 SER A C 1
ATOM 720 O O . SER A 1 91 ? 22.171 7.463 -10.931 1.00 93.44 91 SER A O 1
ATOM 722 N N . ARG A 1 92 ? 22.969 8.362 -12.825 1.00 90.75 92 ARG A N 1
ATOM 723 C CA . ARG A 1 92 ? 21.802 9.213 -13.083 1.00 90.75 92 ARG A CA 1
ATOM 724 C C . ARG A 1 92 ? 20.552 8.392 -13.403 1.00 90.75 92 ARG A C 1
ATOM 726 O O . ARG A 1 92 ? 19.460 8.756 -12.986 1.00 90.75 92 ARG A O 1
ATOM 733 N N . ARG A 1 93 ? 20.701 7.272 -14.118 1.00 89.88 93 ARG A N 1
ATOM 734 C CA . ARG A 1 93 ? 19.586 6.349 -14.401 1.00 89.88 93 ARG A CA 1
ATOM 735 C C . ARG A 1 93 ? 19.104 5.624 -13.146 1.00 89.88 93 ARG A C 1
ATOM 737 O O . ARG A 1 93 ? 17.900 5.483 -12.979 1.00 89.88 93 ARG A O 1
ATOM 744 N N . ALA A 1 94 ? 20.021 5.189 -12.286 1.00 91.00 94 ALA A N 1
ATOM 745 C CA . ALA A 1 94 ? 19.699 4.531 -11.026 1.00 91.00 94 ALA A CA 1
ATOM 746 C C . ALA A 1 94 ? 18.905 5.471 -10.109 1.00 91.00 94 ALA A C 1
ATOM 748 O O . ALA A 1 94 ? 17.816 5.107 -9.678 1.00 91.00 94 ALA A O 1
ATOM 749 N N . GLN A 1 95 ? 19.372 6.712 -9.937 1.00 92.00 95 GLN A N 1
ATOM 750 C CA . GLN A 1 95 ? 18.666 7.734 -9.159 1.00 92.00 95 GLN A CA 1
ATOM 751 C C . GLN A 1 95 ? 17.269 8.051 -9.733 1.00 92.00 95 GLN A C 1
ATOM 753 O O . GLN A 1 95 ? 16.305 8.181 -8.983 1.00 92.00 95 GLN A O 1
ATOM 758 N N . GLU A 1 96 ? 17.131 8.137 -11.065 1.00 90.38 96 GLU A N 1
ATOM 759 C CA . GLU A 1 96 ? 15.826 8.320 -11.726 1.00 90.38 96 GLU A CA 1
ATOM 760 C C . GLU A 1 96 ? 14.855 7.154 -11.476 1.00 90.38 96 GLU A C 1
ATOM 762 O O . GLU A 1 96 ? 13.643 7.373 -11.457 1.00 90.3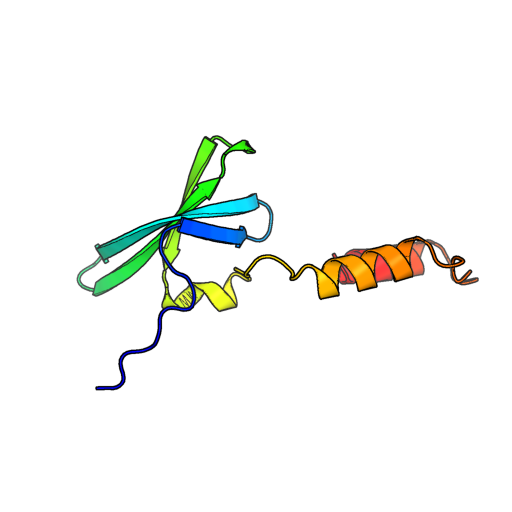8 96 GLU A O 1
ATOM 767 N N . TYR A 1 97 ? 15.350 5.919 -11.369 1.00 89.88 97 TYR A N 1
ATOM 768 C CA . TYR A 1 97 ? 14.510 4.750 -11.102 1.00 89.88 97 TYR A CA 1
ATOM 769 C C . TYR A 1 97 ? 14.152 4.633 -9.626 1.00 89.88 97 TYR A C 1
ATOM 771 O O . TYR A 1 97 ? 12.997 4.362 -9.326 1.00 89.88 97 TYR A O 1
ATOM 779 N N . GLU A 1 98 ? 15.092 4.902 -8.724 1.00 89.56 98 GLU A N 1
ATOM 780 C CA . GLU A 1 98 ? 14.845 4.900 -7.281 1.00 89.56 98 GLU A CA 1
ATOM 781 C C . GLU A 1 98 ? 13.797 5.947 -6.889 1.00 89.56 98 GLU A C 1
ATOM 783 O O . GLU A 1 98 ? 12.883 5.641 -6.142 1.00 89.56 98 GLU A O 1
ATOM 788 N N . ALA A 1 99 ? 13.830 7.138 -7.493 1.00 88.62 99 ALA A N 1
ATOM 789 C CA . ALA A 1 99 ? 12.806 8.162 -7.268 1.00 88.62 99 ALA A CA 1
ATOM 790 C C . ALA A 1 99 ? 11.399 7.791 -7.792 1.00 88.62 99 ALA A C 1
ATOM 792 O O . ALA A 1 99 ? 10.431 8.483 -7.481 1.00 88.62 99 ALA A O 1
ATOM 793 N N . LYS A 1 100 ? 11.277 6.755 -8.635 1.00 85.06 100 LYS A N 1
ATOM 794 C CA . LYS A 1 100 ? 9.995 6.270 -9.181 1.00 85.06 100 LYS A CA 1
ATOM 795 C C . LYS A 1 100 ? 9.425 5.070 -8.420 1.00 85.06 100 LYS A C 1
ATOM 797 O O . LYS A 1 100 ? 8.293 4.686 -8.720 1.00 85.06 100 LYS A O 1
ATOM 802 N N . ILE A 1 101 ? 10.210 4.458 -7.534 1.00 80.19 101 ILE A N 1
ATOM 803 C CA . ILE A 1 101 ? 9.863 3.265 -6.746 1.00 80.19 101 ILE A CA 1
ATOM 804 C C . ILE A 1 101 ? 9.412 3.709 -5.355 1.00 80.19 101 ILE A C 1
ATOM 806 O O . ILE A 1 101 ? 8.400 3.146 -4.881 1.00 80.19 101 ILE A O 1
#

Foldseek 3Di:
DDPPDQPDDQQFWKQFPPLGIWGFHDWDWDQDPNDTFIWTWTARPVVRDIDTHTSVCCVVRPIGGDDDPVVVVVVVVVVPDDDDDDPDDPVVVVVVVVVVD

Secondary structure (DSSP, 8-state):
------SS-TT-EEEETTTEEEEEEEEEEEEETTEEEEEEEEEETTTTEEEEEEGGGTTTTT-EEPPPHHHHHHHHHHHHSPP----S-HHHHHHHHHTT-

Sequence (101 aa):
MATKALSFDVGDYVVYPKHGVGRVIELQSTDIAGMQLELYVLRFEKEKMTLRVPTNKAESVGMRKLSSDKTMQEALTTLKGKPRIKRTMWSRRAQEYEAKI

Radius of gyration: 18.68 Å; chains: 1; bounding box: 50×29×53 Å